Protein AF-A0A356X269-F1 (afdb_monomer)

Foldseek 3Di:
DDLADQDFDFDPPDPDPVVSVVVSVVSNVVSVVVSCVVVVCVVPVDDDDPVRVVVVVVVVVVVVVVVVVVVD

Sequence (72 aa):
MSKFNFQVKANPKAKDQSVESQKVIRKFLQKWKKSGLLKELRDRQYPVTRGQKARKKKMAGKRRTQRRLKKK

Mean predicted aligned error: 6.48 Å

Radius of gyration: 17.78 Å; Cα contacts (8 Å, |Δi|>4): 19; chains: 1; bounding box: 36×30×46 Å

Solvent-accessible surface area (backbone atoms only — not comparable to full-atom values): 4512 Å² total; per-residue (Å²): 131,77,98,64,82,71,88,71,81,79,70,91,82,52,93,49,63,68,63,48,50,52,51,43,50,53,54,40,53,50,40,53,61,68,64,39,55,69,57,52,52,62,66,62,72,51,94,74,54,73,68,54,52,51,52,53,51,54,53,54,49,52,53,51,51,52,58,55,56,77,73,106

Structure (mmCIF, N/CA/C/O backbone):
data_AF-A0A356X269-F1
#
_entry.id   AF-A0A356X269-F1
#
loop_
_atom_site.group_PDB
_atom_site.id
_atom_site.type_symbol
_atom_site.label_atom_id
_atom_site.label_alt_id
_atom_site.label_comp_id
_atom_site.label_asym_id
_atom_site.label_entity_id
_atom_site.label_seq_id
_atom_site.pdbx_PDB_ins_code
_atom_site.Cartn_x
_atom_site.Cartn_y
_atom_site.Cartn_z
_atom_site.occupancy
_atom_site.B_iso_or_equiv
_atom_site.auth_seq_id
_atom_site.auth_comp_id
_atom_site.auth_asym_id
_atom_site.auth_atom_id
_atom_site.pdbx_PDB_model_num
ATOM 1 N N . MET A 1 1 ? -17.276 -0.035 -9.694 1.00 42.75 1 MET A N 1
ATOM 2 C CA . MET A 1 1 ? -16.615 -0.408 -8.418 1.00 42.75 1 MET A CA 1
ATOM 3 C C . MET A 1 1 ? -15.370 0.451 -8.228 1.00 42.75 1 MET A C 1
ATOM 5 O O . MET A 1 1 ? -14.522 0.458 -9.110 1.00 42.75 1 MET A O 1
ATOM 9 N N . SER A 1 2 ? -15.265 1.208 -7.129 1.00 49.28 2 SER A N 1
ATOM 10 C CA . SER A 1 2 ? -14.058 2.003 -6.844 1.00 49.28 2 SER A CA 1
ATOM 11 C C . SER A 1 2 ? -12.841 1.084 -6.694 1.00 49.28 2 SER A C 1
ATOM 13 O O . SER A 1 2 ? -12.872 0.132 -5.916 1.00 49.28 2 SER A O 1
ATOM 15 N N . LYS A 1 3 ? -11.75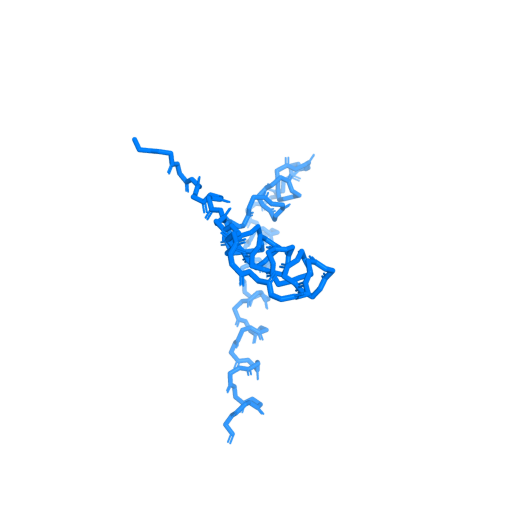5 1.394 -7.412 1.00 66.69 3 LYS A N 1
ATOM 16 C CA . LYS A 1 3 ? -10.476 0.662 -7.380 1.00 66.69 3 LYS A CA 1
ATOM 17 C C . LYS A 1 3 ? -9.830 0.642 -5.981 1.00 66.69 3 LYS A C 1
ATOM 19 O O . LYS A 1 3 ? -8.938 -0.167 -5.732 1.00 66.69 3 LYS A O 1
ATOM 24 N N . PHE A 1 4 ? -10.280 1.498 -5.055 1.00 69.81 4 PHE A N 1
ATOM 25 C CA . PHE A 1 4 ? -9.710 1.634 -3.715 1.00 69.81 4 PHE A CA 1
ATOM 26 C C . PHE A 1 4 ? -10.805 1.726 -2.634 1.00 69.81 4 PHE A C 1
ATOM 28 O O . PHE A 1 4 ? -11.607 2.657 -2.625 1.00 69.81 4 PHE A O 1
ATOM 35 N N . ASN A 1 5 ? -10.827 0.769 -1.693 1.00 75.25 5 ASN A N 1
ATOM 36 C CA . ASN A 1 5 ? -11.765 0.752 -0.561 1.00 75.25 5 ASN A CA 1
ATOM 37 C C . ASN A 1 5 ? -11.107 1.316 0.712 1.00 75.25 5 ASN A C 1
ATOM 39 O O . ASN A 1 5 ? -10.357 0.617 1.400 1.00 75.25 5 ASN A O 1
ATOM 43 N N . PHE A 1 6 ? -11.432 2.568 1.037 1.00 83.12 6 PHE A N 1
ATOM 44 C CA . PHE A 1 6 ? -10.929 3.297 2.207 1.00 83.12 6 PHE A CA 1
ATOM 45 C C . PHE A 1 6 ? -11.868 3.313 3.407 1.00 83.12 6 PHE A C 1
ATOM 47 O O . PHE A 1 6 ? -11.528 3.902 4.429 1.00 83.12 6 PHE A O 1
ATOM 54 N N . GLN A 1 7 ? -13.023 2.659 3.322 1.00 84.00 7 GLN A N 1
ATOM 55 C CA . GLN A 1 7 ? -14.028 2.747 4.372 1.00 84.00 7 GLN A CA 1
ATOM 56 C C . GLN A 1 7 ? -13.493 2.150 5.681 1.00 84.00 7 GLN A C 1
ATOM 58 O O . GLN A 1 7 ? -13.154 0.964 5.743 1.00 84.00 7 GLN A O 1
ATOM 63 N N . VAL A 1 8 ? -13.402 2.959 6.734 1.00 84.69 8 VAL A N 1
ATOM 64 C CA . VAL A 1 8 ? -13.077 2.518 8.095 1.00 84.69 8 VAL A CA 1
ATOM 65 C C . VAL A 1 8 ? -14.204 3.001 8.994 1.00 84.69 8 VAL A C 1
ATOM 67 O O . VAL A 1 8 ? -14.510 4.185 9.008 1.00 84.69 8 VAL A O 1
ATOM 70 N N . LYS A 1 9 ? -14.853 2.072 9.697 1.00 84.56 9 LYS A N 1
ATOM 71 C CA . LYS A 1 9 ? -15.933 2.382 10.637 1.00 84.56 9 LYS A CA 1
ATOM 72 C C . LYS A 1 9 ? -15.356 2.452 12.049 1.00 84.56 9 LYS A C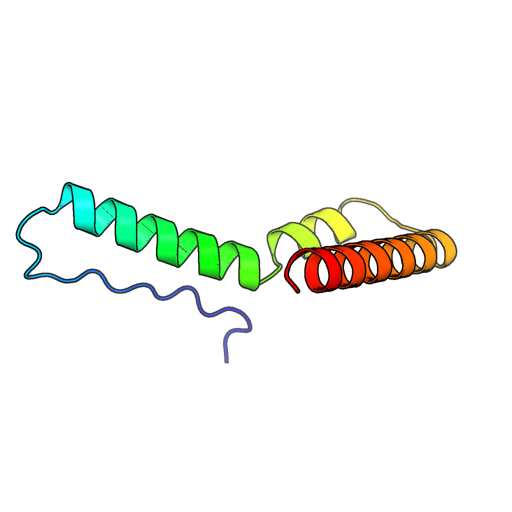 1
ATOM 74 O O . LYS A 1 9 ? -14.587 1.561 12.423 1.00 84.56 9 LYS A O 1
ATOM 79 N N . ALA A 1 10 ? -15.714 3.497 12.787 1.00 83.44 10 ALA A N 1
ATOM 80 C CA . ALA A 1 10 ? -15.440 3.607 14.215 1.00 83.44 10 ALA A CA 1
ATOM 81 C C . ALA A 1 10 ? -16.469 2.790 15.006 1.00 83.44 10 ALA A C 1
ATOM 83 O O . ALA A 1 10 ? -17.609 2.636 14.559 1.00 83.44 10 ALA A O 1
ATOM 84 N N . ASN A 1 11 ? -16.077 2.262 16.165 1.00 85.50 11 ASN A N 1
ATOM 85 C CA . ASN A 1 11 ? -17.031 1.665 17.092 1.00 85.50 11 ASN A CA 1
ATOM 86 C C . ASN A 1 11 ? -17.694 2.762 17.951 1.00 85.50 11 ASN A C 1
ATOM 88 O O . ASN A 1 11 ? -17.013 3.340 18.798 1.00 85.50 11 ASN A O 1
ATOM 92 N N . PRO A 1 12 ? -19.007 3.024 17.803 1.00 80.19 12 PRO A N 1
ATOM 93 C CA . PRO A 1 12 ? -19.684 4.074 18.564 1.00 80.19 12 PRO A CA 1
ATOM 94 C C . PRO A 1 12 ? -19.765 3.773 20.068 1.00 80.19 12 PRO A C 1
ATOM 96 O O . PRO A 1 12 ? -19.916 4.690 20.864 1.00 80.19 12 PRO A O 1
ATOM 99 N N . LYS A 1 13 ? -19.631 2.502 20.476 1.00 84.12 13 LYS A N 1
ATOM 100 C CA . LYS A 1 13 ? -19.685 2.072 21.884 1.00 84.12 13 LYS A CA 1
ATOM 101 C C . LYS A 1 13 ? -18.304 2.003 22.550 1.00 84.12 13 LYS A C 1
ATOM 103 O O . LYS A 1 13 ? -18.151 1.355 23.584 1.00 84.12 13 LYS A O 1
ATOM 108 N N . ALA A 1 14 ? -17.270 2.587 21.942 1.00 82.12 14 ALA A N 1
ATOM 109 C CA . ALA A 1 14 ? -15.932 2.563 22.518 1.00 82.12 14 ALA A CA 1
ATOM 110 C C . ALA A 1 14 ? -15.880 3.366 23.830 1.00 82.12 14 ALA A C 1
ATOM 112 O O . ALA A 1 14 ? -16.251 4.536 23.867 1.00 82.12 14 ALA A O 1
ATOM 113 N N . LYS A 1 15 ? -15.387 2.722 24.897 1.00 78.50 15 LYS A N 1
ATOM 114 C CA . LYS A 1 15 ? -15.255 3.317 26.238 1.00 78.50 15 LYS A CA 1
ATOM 115 C C . LYS A 1 15 ? -14.222 4.452 26.277 1.00 78.50 15 LYS A C 1
ATOM 117 O O . LYS A 1 15 ? -14.382 5.395 27.037 1.00 78.50 15 LYS A O 1
ATOM 122 N N . ASP A 1 16 ? -13.192 4.358 25.434 1.00 86.31 16 ASP A N 1
ATOM 123 C CA . ASP A 1 16 ? -12.161 5.379 25.246 1.00 86.31 16 ASP A CA 1
ATOM 124 C C . ASP A 1 16 ? -12.089 5.774 23.763 1.00 86.31 16 ASP A C 1
ATOM 126 O O . ASP A 1 16 ? -11.649 5.003 22.899 1.00 86.31 16 ASP A O 1
ATOM 130 N N . GLN A 1 17 ? -12.548 6.991 23.477 1.00 83.06 17 GLN A N 1
ATOM 131 C CA . GLN A 1 17 ? -12.620 7.553 22.129 1.00 83.06 17 GLN A CA 1
ATOM 132 C C . GLN A 1 17 ? -11.236 7.878 21.550 1.00 83.06 17 GLN A C 1
ATOM 134 O O . GLN A 1 17 ? -11.052 7.812 20.331 1.00 83.06 17 GLN A O 1
ATOM 139 N N . SER A 1 18 ? -10.238 8.168 22.392 1.00 85.62 18 SER A N 1
ATOM 140 C CA . SER A 1 18 ? -8.863 8.433 21.949 1.00 85.62 18 SER A CA 1
ATOM 141 C C . SER A 1 18 ? -8.2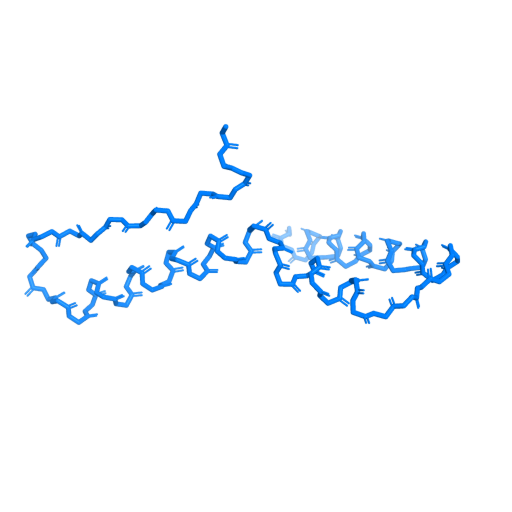25 7.156 21.402 1.00 85.62 18 SER A C 1
ATOM 143 O O . SER A 1 18 ? -7.710 7.123 20.278 1.00 85.62 18 SER A O 1
ATOM 145 N N . VAL A 1 19 ? -8.352 6.055 22.146 1.00 86.56 19 VAL A N 1
ATOM 146 C CA . VAL A 1 19 ? -7.842 4.741 21.728 1.00 86.56 19 VAL A CA 1
ATOM 147 C C . VAL A 1 19 ? -8.555 4.237 20.471 1.00 86.56 19 VAL A C 1
ATOM 149 O O . VAL A 1 19 ? -7.906 3.695 19.569 1.00 86.56 19 VAL A O 1
ATOM 152 N N . GLU A 1 20 ? -9.873 4.418 20.366 1.00 88.62 20 GLU A N 1
ATOM 153 C CA . GLU A 1 20 ? -10.618 4.024 19.164 1.00 88.62 20 GLU A CA 1
ATOM 154 C C . GLU A 1 20 ? -10.222 4.867 17.944 1.00 88.62 20 GLU A C 1
ATOM 156 O O . GLU A 1 20 ? -9.974 4.312 16.870 1.00 88.62 20 GLU A O 1
ATOM 161 N N . SER A 1 21 ? -10.031 6.177 18.118 1.00 86.81 21 SER A N 1
ATOM 162 C CA . SER A 1 21 ? -9.534 7.066 17.062 1.00 86.81 21 SER A CA 1
ATOM 163 C C . SER A 1 21 ? -8.168 6.616 16.542 1.00 86.81 21 SER A C 1
ATOM 165 O O . SER A 1 21 ? -7.969 6.480 15.331 1.00 86.81 21 SER A O 1
ATOM 167 N N . GLN A 1 22 ? -7.237 6.260 17.433 1.00 90.75 22 GLN A N 1
ATOM 168 C CA . GLN A 1 22 ? -5.937 5.716 17.028 1.00 90.75 22 GLN A CA 1
ATOM 169 C C . GLN A 1 22 ? -6.066 4.394 16.257 1.00 90.75 22 GLN A C 1
ATOM 171 O O . GLN A 1 22 ? -5.347 4.171 15.277 1.00 90.75 22 GLN A O 1
ATOM 176 N N . LYS A 1 23 ? -6.986 3.505 16.654 1.00 89.69 23 LYS A N 1
ATOM 177 C CA . LYS A 1 23 ? -7.248 2.246 15.933 1.00 89.69 23 LYS A CA 1
ATOM 178 C C . LYS A 1 23 ? -7.804 2.503 14.535 1.00 89.69 23 LYS A C 1
ATOM 180 O O . LYS A 1 23 ? -7.364 1.853 13.580 1.00 89.69 23 LYS A O 1
ATOM 185 N N . VAL A 1 24 ? -8.734 3.444 14.398 1.00 91.69 24 VAL A N 1
ATOM 186 C CA . VAL A 1 24 ? -9.305 3.863 13.111 1.00 91.69 24 VAL A CA 1
ATOM 187 C C . VAL A 1 24 ? -8.211 4.426 12.202 1.00 91.69 24 VAL A C 1
ATOM 189 O O . VAL A 1 24 ? -8.067 3.956 11.070 1.00 91.69 24 VAL A O 1
ATOM 192 N N . ILE A 1 25 ? -7.366 5.326 12.715 1.00 92.19 25 ILE A N 1
ATOM 193 C CA . ILE A 1 25 ? -6.226 5.892 11.976 1.00 92.19 25 ILE A CA 1
ATOM 194 C C . ILE A 1 25 ? -5.276 4.781 11.514 1.00 92.19 25 ILE A C 1
ATOM 196 O O . ILE A 1 25 ? -4.914 4.722 10.338 1.00 92.19 25 ILE A O 1
ATOM 200 N N . ARG A 1 26 ? -4.913 3.837 12.392 1.00 92.88 26 ARG A N 1
ATOM 201 C CA . ARG A 1 26 ? -4.047 2.700 12.027 1.00 92.88 26 ARG A CA 1
ATOM 202 C C . ARG A 1 26 ? -4.656 1.846 10.913 1.00 92.88 26 ARG A C 1
ATOM 204 O O . ARG A 1 26 ? -3.956 1.506 9.956 1.00 92.88 26 ARG A O 1
ATOM 211 N N . LYS A 1 27 ? -5.952 1.523 11.001 1.00 92.44 27 LYS A N 1
ATOM 212 C CA . LYS A 1 27 ? -6.677 0.767 9.962 1.00 92.44 27 LYS A CA 1
ATOM 213 C C . LYS A 1 27 ? -6.690 1.523 8.635 1.00 92.44 27 LYS A C 1
ATOM 215 O O . LYS A 1 27 ? -6.423 0.923 7.591 1.00 92.44 27 LYS A O 1
ATOM 220 N N . PHE A 1 28 ? -6.945 2.829 8.669 1.00 93.06 28 PHE A N 1
ATOM 221 C CA . PHE A 1 28 ? -6.920 3.679 7.484 1.00 93.06 28 PHE A CA 1
ATOM 222 C C . PHE A 1 28 ? -5.530 3.703 6.842 1.00 93.06 28 PHE A C 1
ATOM 224 O O . PHE A 1 28 ? -5.399 3.378 5.663 1.00 93.06 28 PHE A O 1
ATOM 231 N N . LEU A 1 29 ? -4.476 3.973 7.618 1.00 91.50 29 LEU A N 1
ATOM 232 C CA . LEU A 1 29 ? -3.094 3.993 7.127 1.00 91.50 29 LEU A CA 1
ATOM 233 C C . LEU A 1 29 ? -2.671 2.644 6.536 1.00 91.50 29 LEU A C 1
ATOM 235 O O . LEU A 1 29 ? -1.955 2.593 5.533 1.00 91.50 29 LEU A O 1
ATOM 239 N N . GLN A 1 30 ? -3.137 1.531 7.107 1.00 91.19 30 GLN A N 1
ATOM 240 C CA . GLN A 1 30 ? -2.882 0.207 6.549 1.00 91.19 30 GLN A CA 1
ATOM 241 C C . GLN A 1 30 ? -3.581 0.014 5.195 1.00 91.19 30 GLN A C 1
ATOM 243 O O . GLN A 1 30 ? -2.956 -0.508 4.267 1.00 91.19 30 GLN A O 1
ATOM 248 N N . LYS A 1 31 ? -4.841 0.451 5.054 1.00 91.31 31 LYS A N 1
ATOM 249 C CA . LYS A 1 31 ? -5.572 0.436 3.774 1.00 91.31 31 LYS A CA 1
ATOM 250 C C . LYS A 1 31 ? -4.918 1.359 2.741 1.00 91.31 31 LYS A C 1
ATOM 252 O O . LYS A 1 31 ? -4.702 0.931 1.611 1.00 91.31 31 LYS A O 1
ATOM 257 N N . TRP A 1 32 ? -4.489 2.552 3.147 1.00 90.12 32 TRP A N 1
ATOM 258 C CA . TRP A 1 32 ? -3.711 3.500 2.340 1.00 90.12 32 TRP A CA 1
ATOM 259 C C . TRP A 1 32 ? -2.385 2.943 1.850 1.00 90.12 32 TRP A C 1
ATOM 261 O O . TRP A 1 32 ? -2.033 3.076 0.682 1.00 90.12 32 TRP A O 1
ATOM 271 N N . LYS A 1 33 ? -1.658 2.229 2.702 1.00 89.25 33 LYS A N 1
ATOM 272 C CA . LYS A 1 33 ? -0.423 1.571 2.280 1.00 89.25 33 LYS A CA 1
ATOM 273 C C . LYS A 1 33 ? -0.687 0.400 1.329 1.00 89.25 33 LYS A C 1
ATOM 275 O O . LYS A 1 33 ? 0.092 0.192 0.400 1.00 89.25 33 LYS A O 1
ATOM 280 N N . LYS A 1 34 ? -1.757 -0.371 1.563 1.00 88.25 34 LYS A N 1
ATOM 281 C CA . LYS A 1 34 ? -2.146 -1.522 0.728 1.00 88.25 34 LYS A CA 1
ATOM 282 C C . LYS A 1 34 ? -2.681 -1.109 -0.642 1.00 88.25 34 LYS A C 1
ATOM 284 O O . LYS A 1 34 ? -2.425 -1.829 -1.600 1.00 88.25 34 LYS A O 1
ATOM 289 N N . SER A 1 35 ? -3.366 0.031 -0.742 1.00 89.94 35 SER A N 1
ATOM 290 C CA . SER A 1 35 ? -3.891 0.543 -2.013 1.00 89.94 35 SER A CA 1
ATOM 291 C C . SER A 1 35 ? -2.782 0.790 -3.038 1.00 89.94 35 SER A C 1
ATOM 293 O O . SER A 1 35 ? -3.014 0.699 -4.236 1.00 89.94 35 SER A O 1
ATOM 295 N N . GLY A 1 36 ? -1.561 1.088 -2.577 1.00 88.44 36 GLY A N 1
ATOM 296 C CA . GLY A 1 36 ? -0.422 1.356 -3.449 1.00 88.44 36 GLY A CA 1
ATOM 297 C C . GLY A 1 36 ? -0.487 2.711 -4.156 1.00 88.44 36 GLY A C 1
ATOM 298 O O . GLY A 1 36 ? 0.453 3.030 -4.880 1.00 88.44 36 GLY A O 1
ATOM 299 N N . LEU A 1 37 ? -1.517 3.526 -3.893 1.00 89.50 37 LEU A N 1
ATOM 300 C CA . LEU A 1 37 ? -1.746 4.844 -4.501 1.00 89.50 37 LEU A CA 1
ATOM 301 C C . LEU A 1 37 ? -0.528 5.757 -4.392 1.00 89.50 37 LEU A C 1
ATOM 303 O O . LEU A 1 37 ? -0.040 6.269 -5.393 1.00 89.50 37 LEU A O 1
ATOM 307 N N . LEU A 1 38 ? 0.032 5.892 -3.187 1.00 88.75 38 LEU A N 1
ATOM 308 C CA . LEU A 1 38 ? 1.214 6.727 -2.973 1.00 88.75 38 LEU A CA 1
ATOM 309 C C . LEU A 1 38 ? 2.420 6.248 -3.798 1.00 88.75 38 LEU A C 1
ATOM 311 O O . LEU A 1 38 ? 3.201 7.055 -4.298 1.00 88.75 38 LEU A O 1
ATOM 315 N N . LYS A 1 39 ? 2.586 4.928 -3.943 1.00 88.25 39 LYS A N 1
ATOM 316 C C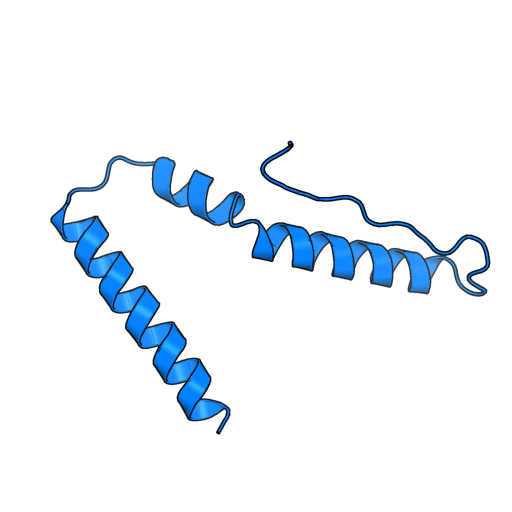A . LYS A 1 39 ? 3.662 4.356 -4.758 1.00 88.25 39 LYS A CA 1
ATOM 317 C C . LYS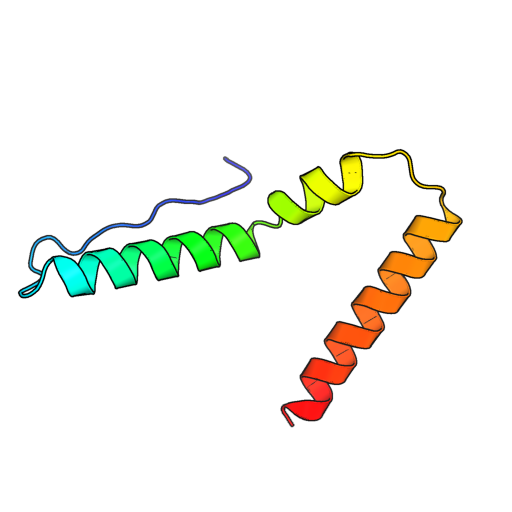 A 1 39 ? 3.404 4.605 -6.242 1.00 88.25 39 LYS A C 1
ATOM 319 O O . LYS A 1 39 ? 4.345 4.921 -6.953 1.00 88.25 39 LYS A O 1
ATOM 324 N N . GLU A 1 40 ? 2.165 4.463 -6.697 1.00 89.50 40 GLU A N 1
ATOM 325 C CA . GLU A 1 40 ? 1.777 4.722 -8.082 1.00 89.50 40 GLU A CA 1
ATOM 326 C C . GLU A 1 40 ? 1.999 6.189 -8.467 1.00 89.50 40 GLU A C 1
ATOM 328 O O . GLU A 1 40 ? 2.621 6.447 -9.492 1.00 89.50 40 GLU A O 1
ATOM 333 N N . LEU A 1 41 ? 1.597 7.134 -7.612 1.00 90.81 41 LEU A N 1
ATOM 334 C CA . LEU A 1 41 ? 1.842 8.565 -7.813 1.00 90.81 41 LEU A CA 1
ATOM 335 C C . LEU A 1 41 ? 3.342 8.871 -7.921 1.00 90.81 41 LEU A C 1
ATOM 337 O O . LEU A 1 41 ? 3.774 9.498 -8.883 1.00 90.81 41 LEU A O 1
ATOM 341 N N . ARG A 1 42 ? 4.159 8.346 -6.999 1.00 90.25 42 ARG A N 1
ATOM 342 C CA . ARG A 1 42 ? 5.626 8.507 -7.049 1.00 90.25 42 ARG A CA 1
ATOM 343 C C . ARG A 1 42 ? 6.264 7.835 -8.263 1.00 90.25 42 ARG A C 1
ATOM 345 O O . ARG A 1 42 ? 7.233 8.345 -8.808 1.00 90.25 42 ARG A O 1
ATOM 352 N N . ASP A 1 43 ? 5.752 6.679 -8.680 1.00 88.56 43 ASP A N 1
ATOM 353 C CA . ASP A 1 43 ? 6.254 5.959 -9.854 1.00 88.56 43 ASP A CA 1
ATOM 354 C C . ASP A 1 43 ? 5.910 6.690 -11.167 1.00 88.56 43 ASP A C 1
ATOM 356 O O . ASP A 1 43 ? 6.605 6.474 -12.159 1.00 88.56 43 ASP A O 1
ATOM 360 N N . ARG A 1 44 ? 4.865 7.532 -11.170 1.00 89.31 44 ARG A N 1
ATOM 361 C CA . ARG A 1 44 ? 4.424 8.350 -12.313 1.00 89.31 44 ARG A CA 1
ATOM 362 C C . ARG A 1 44 ? 4.987 9.775 -12.321 1.00 89.31 44 ARG A C 1
ATOM 364 O O . ARG A 1 44 ? 4.905 10.419 -13.356 1.00 89.31 44 ARG A O 1
ATOM 371 N N . GLN A 1 45 ? 5.542 10.252 -11.204 1.00 92.00 45 GLN A N 1
ATOM 372 C CA . GLN A 1 45 ? 6.020 11.632 -11.047 1.00 92.00 45 GLN A CA 1
ATOM 373 C C . GLN A 1 45 ? 7.073 12.033 -12.091 1.00 92.00 45 GLN A C 1
ATOM 375 O O . GLN A 1 45 ? 7.105 13.183 -12.513 1.00 92.00 45 GLN A O 1
ATOM 380 N N . TYR A 1 46 ? 7.911 11.087 -12.518 1.00 92.56 46 TYR A N 1
ATOM 381 C CA . TYR A 1 46 ? 8.946 11.319 -13.520 1.00 92.56 46 TYR A CA 1
ATOM 382 C C . TYR A 1 46 ? 8.923 10.221 -14.585 1.00 92.56 46 TYR A C 1
ATOM 384 O O . TYR A 1 46 ? 8.663 9.056 -14.255 1.00 92.56 46 TYR A O 1
ATOM 392 N N . PRO A 1 47 ? 9.230 10.546 -15.853 1.00 91.69 47 PRO A N 1
ATOM 393 C CA . PRO A 1 47 ? 9.399 9.537 -16.884 1.00 91.69 47 PRO A CA 1
ATOM 394 C C . PRO A 1 47 ? 10.566 8.607 -16.529 1.00 91.69 47 PRO A C 1
ATOM 396 O O . PRO A 1 47 ? 11.625 9.027 -16.072 1.00 91.69 47 PRO A O 1
ATOM 399 N N . VAL A 1 48 ? 10.358 7.307 -16.734 1.00 92.81 48 VAL A N 1
ATOM 400 C CA . VAL A 1 48 ? 11.332 6.251 -16.418 1.00 92.81 48 VAL A CA 1
ATOM 401 C C . VAL A 1 48 ? 11.490 5.338 -17.620 1.00 92.81 48 VAL A C 1
ATOM 403 O O . VAL A 1 48 ? 10.496 4.860 -18.181 1.00 92.81 48 VAL A O 1
ATOM 406 N N . THR A 1 49 ? 12.734 5.023 -17.974 1.00 95.44 49 THR A N 1
ATOM 407 C CA . THR A 1 49 ? 13.034 4.134 -19.102 1.00 95.44 49 THR A CA 1
ATOM 408 C C . THR A 1 49 ? 12.618 2.690 -18.814 1.00 95.44 49 THR A C 1
ATOM 410 O O . THR A 1 49 ? 12.472 2.270 -17.658 1.00 95.44 49 THR A O 1
ATOM 413 N N . ARG A 1 50 ? 12.464 1.873 -19.867 1.00 93.00 50 ARG A N 1
ATOM 414 C CA . ARG A 1 50 ? 12.145 0.436 -19.721 1.00 93.00 50 ARG A CA 1
ATOM 415 C C . ARG A 1 50 ? 13.184 -0.285 -18.848 1.00 93.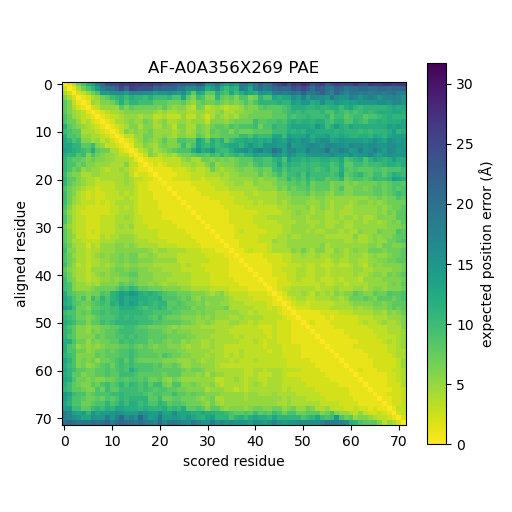00 50 ARG A C 1
ATOM 417 O O . ARG A 1 50 ? 12.807 -1.056 -17.964 1.00 93.00 50 ARG A O 1
ATOM 424 N N . GLY A 1 51 ? 14.470 0.039 -19.013 1.00 96.38 51 GLY A N 1
ATOM 425 C CA . GLY A 1 51 ? 15.561 -0.523 -18.208 1.00 96.38 51 GLY A CA 1
ATOM 426 C C . GLY A 1 51 ? 15.493 -0.131 -16.727 1.00 96.38 51 GLY A C 1
ATOM 427 O O . GLY A 1 51 ? 15.697 -0.966 -15.843 1.00 96.38 51 GLY A O 1
ATOM 428 N N . GLN A 1 52 ? 15.144 1.120 -16.413 1.00 93.69 52 GLN A N 1
ATOM 429 C CA . GLN A 1 52 ? 14.929 1.552 -15.026 1.00 93.69 52 GLN A CA 1
ATOM 430 C C . GLN A 1 52 ? 13.719 0.848 -14.390 1.00 93.69 52 GLN A C 1
ATOM 432 O O . GLN A 1 52 ? 13.817 0.375 -13.254 1.00 93.69 52 GLN A O 1
ATOM 437 N N . LYS A 1 53 ? 12.612 0.684 -15.131 1.00 92.25 53 LYS A N 1
ATOM 438 C CA . LYS A 1 53 ? 11.437 -0.081 -14.671 1.00 92.25 53 LYS A CA 1
ATOM 439 C C . LYS A 1 53 ? 11.801 -1.535 -14.347 1.00 92.25 53 LYS A C 1
ATOM 441 O O . LYS A 1 53 ? 11.438 -2.031 -13.277 1.00 92.25 53 LYS A O 1
ATOM 446 N N . ALA A 1 54 ? 12.566 -2.197 -15.218 1.00 95.00 54 ALA A N 1
ATOM 447 C CA . ALA A 1 54 ? 13.021 -3.572 -15.009 1.00 95.00 54 ALA A CA 1
ATOM 448 C C . ALA A 1 54 ? 13.920 -3.706 -13.766 1.00 95.00 54 ALA A C 1
ATOM 450 O O . ALA A 1 54 ? 13.667 -4.557 -12.907 1.00 95.00 54 ALA A O 1
ATOM 451 N N . ARG A 1 55 ? 14.908 -2.811 -13.607 1.00 95.06 55 ARG A N 1
ATOM 452 C CA . ARG A 1 55 ? 15.785 -2.772 -12.421 1.00 95.06 55 ARG A CA 1
ATOM 453 C C . ARG A 1 55 ? 14.987 -2.576 -11.133 1.00 95.06 55 ARG A C 1
ATOM 455 O O . ARG A 1 55 ? 15.163 -3.332 -10.176 1.00 95.06 55 ARG A O 1
ATOM 462 N N . LYS A 1 56 ? 14.040 -1.634 -11.123 1.00 92.06 56 LYS A N 1
ATOM 463 C CA . LYS A 1 56 ? 13.163 -1.370 -9.972 1.00 92.06 56 LYS A CA 1
ATOM 464 C C . LYS A 1 56 ? 12.291 -2.581 -9.623 1.00 92.06 56 LYS A C 1
ATOM 466 O O . LYS A 1 56 ? 12.160 -2.910 -8.443 1.00 92.06 56 LYS A O 1
ATOM 471 N N . LYS A 1 57 ? 11.749 -3.289 -10.624 1.00 93.31 57 LYS A N 1
ATOM 472 C CA . LYS A 1 57 ? 10.978 -4.533 -10.434 1.00 93.31 57 LYS A CA 1
ATOM 473 C C . LYS A 1 57 ? 11.839 -5.642 -9.818 1.00 93.31 57 LYS A C 1
ATOM 475 O O . LYS A 1 57 ? 11.427 -6.226 -8.816 1.00 93.31 57 LYS A O 1
ATOM 480 N N . LYS A 1 58 ? 13.043 -5.881 -10.354 1.00 95.75 58 LYS A N 1
ATOM 481 C CA . LYS A 1 58 ? 13.994 -6.884 -9.835 1.00 95.75 58 LYS A CA 1
ATOM 482 C C . LYS A 1 58 ? 14.372 -6.594 -8.380 1.00 95.75 58 LYS A C 1
ATOM 484 O O . LYS A 1 58 ? 14.259 -7.471 -7.524 1.00 95.75 58 LYS A O 1
ATOM 489 N N . MET A 1 59 ? 14.728 -5.344 -8.078 1.00 95.56 59 MET A N 1
ATOM 490 C CA . MET A 1 59 ? 15.076 -4.914 -6.720 1.00 95.56 59 MET A CA 1
ATOM 491 C C . MET A 1 59 ? 13.905 -5.058 -5.743 1.00 95.56 59 MET A C 1
ATOM 493 O O . MET A 1 59 ? 14.084 -5.558 -4.632 1.00 95.56 59 MET A O 1
ATOM 497 N N . ALA A 1 60 ? 12.691 -4.674 -6.147 1.00 92.44 60 ALA A N 1
ATOM 498 C CA . ALA A 1 60 ? 11.501 -4.842 -5.316 1.00 92.44 60 ALA A CA 1
ATOM 499 C C . ALA A 1 60 ? 11.195 -6.323 -5.032 1.00 92.44 60 ALA A C 1
ATOM 501 O O .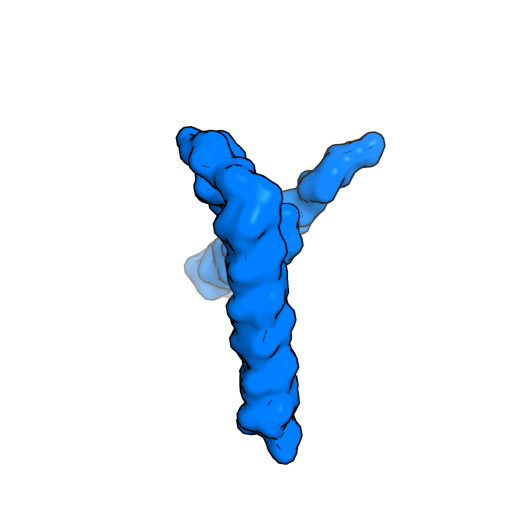 ALA A 1 60 ? 10.859 -6.662 -3.896 1.00 92.44 60 ALA A O 1
ATOM 502 N N . GLY A 1 61 ? 11.351 -7.197 -6.033 1.00 94.50 61 GLY A N 1
ATOM 503 C CA . GLY A 1 61 ? 11.230 -8.648 -5.881 1.00 94.50 61 GLY A CA 1
ATOM 504 C C . GLY A 1 61 ? 12.231 -9.203 -4.867 1.00 94.50 61 GLY A C 1
ATOM 505 O O . GLY A 1 61 ? 11.818 -9.790 -3.869 1.00 94.50 61 GLY A O 1
ATOM 506 N N . LYS A 1 62 ? 13.528 -8.909 -5.047 1.00 96.62 62 LYS A N 1
ATOM 507 C CA . LYS A 1 62 ? 14.601 -9.333 -4.127 1.00 96.62 62 LYS A CA 1
ATOM 508 C C . LYS A 1 62 ? 14.314 -8.915 -2.682 1.00 96.62 62 LYS A C 1
ATOM 510 O O . LYS A 1 62 ? 14.376 -9.745 -1.778 1.00 96.62 62 LYS A O 1
ATOM 515 N N . ARG A 1 63 ? 13.913 -7.655 -2.462 1.00 93.94 63 ARG A N 1
ATOM 516 C CA . ARG A 1 63 ? 13.575 -7.142 -1.119 1.00 93.94 63 ARG A CA 1
ATOM 517 C C . ARG A 1 63 ? 12.384 -7.871 -0.487 1.00 93.94 63 ARG A C 1
ATOM 519 O O . ARG A 1 63 ? 12.397 -8.104 0.719 1.00 93.94 63 ARG A O 1
ATOM 526 N N . ARG A 1 64 ? 11.349 -8.224 -1.262 1.00 92.00 64 ARG A N 1
ATOM 527 C CA . ARG A 1 64 ? 10.195 -8.994 -0.753 1.00 92.00 64 ARG A CA 1
ATOM 528 C C . ARG A 1 64 ? 10.610 -10.406 -0.350 1.00 92.00 64 ARG A C 1
ATOM 530 O O . ARG A 1 64 ? 10.249 -10.839 0.740 1.00 92.00 64 ARG A O 1
ATOM 537 N N . THR A 1 65 ? 11.397 -11.079 -1.185 1.00 95.12 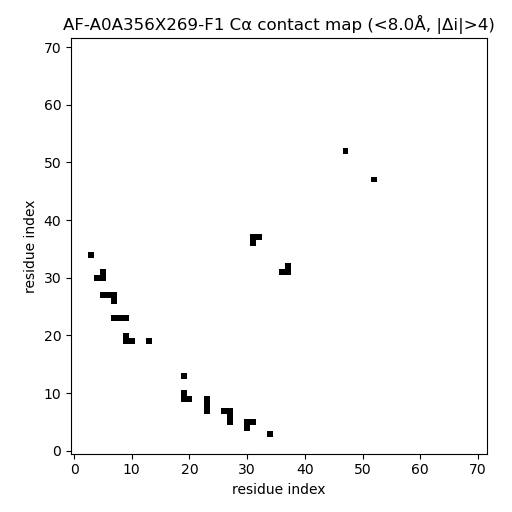65 THR A N 1
ATOM 538 C CA . THR A 1 65 ? 11.887 -12.434 -0.906 1.00 95.12 65 THR A CA 1
ATOM 539 C C . THR A 1 65 ? 12.764 -12.460 0.341 1.00 95.12 65 THR A C 1
ATOM 541 O O . THR A 1 65 ? 12.503 -13.253 1.237 1.00 95.12 65 THR A O 1
ATOM 544 N N . GLN A 1 66 ? 13.722 -11.536 0.471 1.00 95.06 66 GLN A N 1
ATOM 545 C CA . GLN A 1 66 ? 14.579 -11.438 1.661 1.00 95.06 66 GLN A CA 1
ATOM 546 C C . GLN A 1 66 ? 13.778 -11.207 2.946 1.00 95.06 66 GLN A C 1
ATOM 548 O O . GLN A 1 66 ? 14.029 -11.854 3.957 1.00 95.06 66 GLN A O 1
ATOM 553 N N . ARG A 1 67 ? 12.765 -10.331 2.910 1.00 92.75 67 ARG A N 1
ATOM 554 C CA . ARG A 1 67 ? 11.870 -10.124 4.060 1.00 92.75 67 ARG A CA 1
ATOM 555 C C . ARG A 1 67 ? 1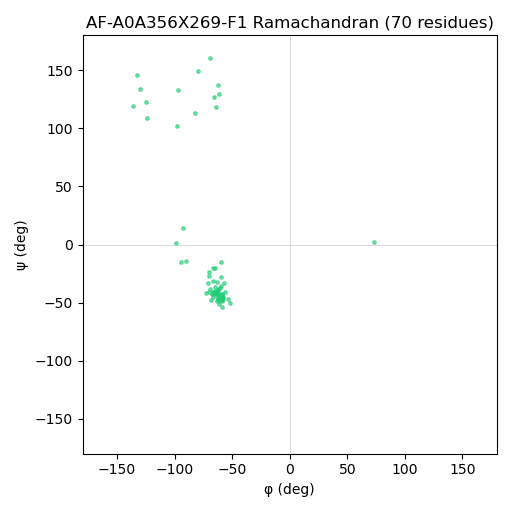1.066 -11.369 4.423 1.00 92.75 67 ARG A C 1
ATOM 557 O O . ARG A 1 67 ? 10.739 -11.531 5.591 1.00 92.75 67 ARG A O 1
ATOM 564 N N . ARG A 1 68 ? 10.711 -12.205 3.443 1.00 92.81 68 ARG A N 1
ATOM 565 C CA . ARG A 1 68 ? 10.017 -13.477 3.682 1.00 92.81 68 ARG A CA 1
ATOM 566 C C . ARG A 1 68 ? 10.956 -14.511 4.298 1.00 92.81 68 ARG A C 1
ATOM 568 O O . ARG A 1 68 ? 10.537 -15.205 5.207 1.00 92.81 68 ARG A O 1
ATOM 575 N N . LEU A 1 69 ? 12.198 -14.581 3.818 1.00 91.94 69 LEU A N 1
ATOM 576 C CA . LEU A 1 69 ? 13.214 -15.501 4.332 1.00 91.94 69 LEU A CA 1
ATOM 577 C C . LEU A 1 69 ? 13.642 -15.148 5.759 1.00 91.94 69 LEU A C 1
ATOM 579 O O . LEU A 1 69 ? 13.682 -16.039 6.579 1.00 91.94 69 LEU A O 1
ATOM 583 N N . LYS A 1 70 ? 13.853 -13.864 6.086 1.00 88.75 70 LYS A N 1
ATOM 584 C CA . LYS A 1 70 ? 14.202 -13.419 7.454 1.00 88.75 70 LYS A CA 1
ATOM 585 C C . LYS A 1 70 ? 13.094 -13.671 8.494 1.00 88.75 70 LYS A C 1
ATOM 587 O O . LYS A 1 70 ? 13.336 -13.579 9.688 1.00 88.75 70 LYS A O 1
ATOM 592 N N . LYS A 1 71 ? 11.850 -13.848 8.040 1.00 78.31 71 LYS A N 1
ATOM 593 C CA . LYS A 1 71 ? 10.693 -14.114 8.907 1.00 78.31 71 LYS A CA 1
ATOM 594 C C . LYS A 1 71 ? 10.458 -15.606 9.159 1.00 78.31 71 LYS A C 1
ATOM 596 O O . LYS A 1 71 ? 9.616 -15.910 9.997 1.00 78.31 71 LYS A O 1
ATOM 601 N N . LYS A 1 72 ? 11.095 -16.474 8.373 1.00 59.75 72 LYS A N 1
ATOM 602 C CA . LYS A 1 72 ? 11.195 -17.904 8.658 1.00 59.75 72 LYS A CA 1
ATOM 603 C C . LYS A 1 72 ? 12.379 -18.116 9.587 1.00 59.75 72 LYS A C 1
ATOM 605 O O . LYS A 1 72 ? 12.275 -19.059 10.387 1.00 59.75 72 LYS A O 1
#

Secondary structure (DSSP, 8-state):
--S--------TT-S-HHHHHHHHHHHHHHHHHHH-HHHHHHHHSS---HHHHHHHHHHHHHHHHHHHHTT-

pLDDT: mean 87.49, std 9.69, range [42.75, 96.62]